Protein 8DAB (pdb70)

CATH classification: 1.20.5.420

Organism: Staphylococcus aureus (strain NCTC 8325 / PS 47) (NCBI:txid93061)

Foldseek 3Di:
DLLVVLLVLLVVLDQDDPVRSVVLNVVVCPVVCSVVSSVVSCSVVRDD/DVLVVLLVVLVVVLVPLPQDDPVLCVLSVVCVVPSVCSVVSSVPSCSVVRDD

Secondary structure (DSSP, 8-state):
-HHHHHHHHHHH-TT--HHHHHHHHHH---GGGHHHHHHH--TTTT--/-HHHHHHHHHHHHHHT-TTS-S---HHHHHHHH-GGGHHHHHHH--TGGG--

Nearest PDB structures (foldseek):
  8da4-assembly1_B  TM=9.441E-01  e=3.450E-05  synthetic construct
  8dab-assembly1_A  TM=1.021E+00  e=1.694E-05  Staphylococcus aureus
  4zmd-assembly2_B  TM=9.902E-01  e=3.249E-04  Staphylococcus aureus
  8da3-assembly1_B  TM=9.708E-01  e=8.024E-04  synthetic construct
  5dju-assembly2_D  TM=9.889E-01  e=1.654E-03  Staphylococcus aureus

InterPro domains:
  IPR003132 Protein A, Ig-binding domain [PF02216] (37-88)
  IPR003132 Protein A, Ig-binding domain [PF02216] (97-149)
  IPR003132 Protein A, Ig-binding domain [PF02216] (155-207)
  IPR00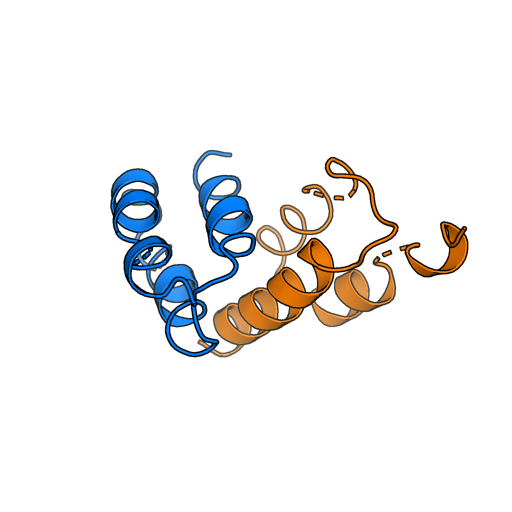3132 Protein A, Ig-binding domain [PF02216] (213-265)
  IPR003132 Protein A, Ig-binding domain [PF02216] (271-323)
  IPR005038 Octapeptide repeat [PF03373] (326-333)
  IPR005038 Octapeptide repeat [PF03373] (334-341)
  IPR005038 Octapeptide repeat [PF03373] (342-349)
  IPR005038 Octapeptide repeat [PF03373] (350-357)
  IPR005038 Octapeptide repeat [PF03373] (358-365)
  IPR005038 Octapeptide repeat [PF03373] (366-373)
  IPR005038 Octapeptide repeat [PF03373] (374-381)
  IPR005038 Octapeptide repeat [PF03373] (382-389)
  IPR005038 Octapeptide repeat [PF03373] (390-397)
  IPR005038 Octapeptide repeat [PF03373] (398-405)
  IPR005038 Octapeptide repeat [PF03373] (406-413)
  IPR005038 Octapeptide repeat [PF03373] (414-421)
  IPR005877 YSIRK Gram-positive signal peptide [PF04650] (2-26)
  IPR005877 YSIRK Gram-positive signal peptide [TIGR01168] (3-36)
  IPR009063 Immunoglobulin/albumin-binding domain superfamily [SSF46997] (38-92)

Solvent-accessible surface area: 6218 Å² total

Structure (mmCIF, N/CA/C/O backbone):
data_8DAB
#
_entry.id   8DAB
#
_cell.length_a   77.091
_cell.length_b   35.532
_cell.length_c   49.433
_cell.angle_alpha   90.000
_cell.angle_beta   115.420
_cell.angle_gamma   90.000
#
_symmetry.space_group_name_H-M   'C 1 2 1'
#
loop_
_entity.id
_entity.type
_entity.pdbx_description
1 polymer 'Immunoglobulin G-binding protein A'
2 polymer 'Affibody LL2.IVVY'
3 water water
#
loop_
_atom_site.group_PDB
_atom_site.id
_atom_site.type_symbol
_atom_site.label_atom_id
_atom_site.label_alt_id
_atom_site.label_comp_id
_atom_site.label_asym_id
_atom_site.label_entity_id
_atom_site.label_seq_id
_atom_site.pdbx_PDB_ins_code
_atom_site.Cartn_x
_atom_site.Cartn_y
_atom_site.Cartn_z
_atom_site.occupancy
_atom_site.B_iso_or_equiv
_atom_site.auth_seq_id
_atom_site.auth_comp_id
_atom_site.auth_asym_id
_atom_site.auth_atom_id
_atom_site.pdbx_PDB_model_num
ATOM 1 N N . LYS A 1 8 ? 18.13749 4.23166 17.98304 1.000 44.84381 7 LYS A N 1
ATOM 2 C CA . LYS A 1 8 ? 18.48241 4.96850 16.77419 1.000 41.67560 7 LYS A CA 1
ATOM 3 C C . LYS A 1 8 ? 17.22636 5.44465 16.05439 1.000 38.87894 7 LYS A C 1
ATOM 4 O O . LYS A 1 8 ? 17.28919 5.87311 14.89932 1.000 38.73568 7 LYS A O 1
ATOM 7 N N . GLU A 1 9 ? 16.08442 5.36829 16.73988 1.000 36.08803 8 GLU A N 1
ATOM 8 C CA . GLU A 1 9 ? 14.83921 5.85189 16.15214 1.000 37.92158 8 GLU A CA 1
ATOM 9 C C . GLU A 1 9 ? 14.83048 7.37238 16.07693 1.000 32.18820 8 GLU A C 1
ATOM 10 O O . GLU A 1 9 ? 14.39017 7.95387 15.07127 1.000 29.05554 8 GLU A O 1
ATOM 22 N N . VAL A 1 10 ? 15.33036 8.03468 17.12067 1.000 29.96601 9 VAL A N 1
ATOM 23 C CA . VAL A 1 10 ? 15.38871 9.48885 17.12309 1.000 26.03657 9 VAL A CA 1
ATOM 24 C C . VAL A 1 10 ? 16.39393 9.97598 16.08719 1.000 19.63234 9 VAL A C 1
ATOM 25 O O . VAL A 1 10 ? 16.13916 10.94410 15.36629 1.000 17.89736 9 VAL A O 1
ATOM 38 N N A GLN A 1 11 ? 17.55175 9.31764 16.00282 0.539 20.98162 10 GLN A N 1
ATOM 39 N N B GLN A 1 11 ? 17.54472 9.30869 15.99385 0.461 20.42397 10 GLN A N 1
ATOM 40 C CA A GLN A 1 11 ? 18.53495 9.71085 14.99872 0.539 17.41452 10 GLN A CA 1
ATOM 41 C CA B GLN A 1 11 ? 18.53862 9.70581 15.00184 0.461 16.83911 10 GLN A CA 1
ATOM 42 C C A GLN A 1 11 ? 17.97379 9.54727 13.59396 0.539 16.68608 10 GLN A C 1
ATOM 43 C C B GLN A 1 11 ? 18.00538 9.52616 13.58724 0.461 16.10600 10 GLN A C 1
ATOM 44 O O A GLN A 1 11 ? 18.19364 10.39581 12.72902 0.539 14.89656 10 GLN A O 1
ATOM 45 O O B GLN A 1 11 ? 18.27751 10.34450 12.70654 0.461 14.04547 10 GLN A O 1
ATOM 72 N N . ASN A 1 12 ? 17.23027 8.46675 13.35684 1.000 18.08887 11 ASN A N 1
ATOM 73 C CA . ASN A 1 12 ? 16.67966 8.23801 12.02986 1.000 18.55498 11 ASN A CA 1
ATOM 74 C C . ASN A 1 12 ? 15.63880 9.29280 11.68083 1.000 15.45797 11 ASN A C 1
ATOM 75 O O . ASN A 1 12 ? 15.58016 9.76200 10.53819 1.000 17.01359 11 ASN A O 1
ATOM 87 N N . ALA A 1 13 ? 14.81116 9.68563 12.65773 1.000 15.88928 12 ALA A N 1
ATOM 88 C CA . ALA A 1 13 ? 13.83048 10.74472 12.41115 1.000 14.64233 12 ALA A CA 1
ATOM 89 C C . ALA A 1 13 ? 14.51840 12.07563 12.11564 1.000 12.45281 12 ALA A C 1
ATOM 90 O O . ALA A 1 13 ? 14.09788 12.80906 11.21315 1.000 13.79517 12 ALA A O 1
ATOM 97 N N . PHE A 1 14 ? 15.57051 12.40491 12.87161 1.000 12.25177 13 PHE A N 1
ATOM 98 C CA . PHE A 1 14 ? 16.38359 13.58949 12.58366 1.000 10.94994 13 PHE A CA 1
ATOM 99 C C . PHE A 1 14 ? 16.89011 13.56089 11.15410 1.000 10.37465 13 PHE A C 1
ATOM 100 O O . PHE A 1 14 ? 16.72913 14.52851 10.41188 1.000 9.37341 13 PHE A O 1
ATOM 117 N N . TYR A 1 15 ? 17.51388 12.45105 10.75570 1.000 10.07712 14 TYR A N 1
ATOM 118 C CA . TYR A 1 15 ? 18.00149 12.28568 9.38947 1.000 9.42813 14 TYR A CA 1
ATOM 119 C C . TYR A 1 15 ? 16.90405 12.52509 8.35794 1.000 9.64302 14 TYR A C 1
ATOM 120 O O . TYR A 1 15 ? 17.09414 13.27789 7.38970 1.000 10.06528 14 TYR A O 1
ATOM 138 N N . GLU A 1 16 ? 15.74115 11.88748 8.54913 1.000 9.77349 15 GLU A N 1
ATOM 139 C CA . GLU A 1 16 ? 14.67064 12.02246 7.56708 1.000 12.83248 15 GLU A CA 1
ATOM 140 C C . GLU A 1 16 ? 14.10843 13.44662 7.53494 1.000 9.29649 15 GLU A C 1
ATOM 141 O O . GLU A 1 16 ? 13.79505 13.97019 6.46029 1.000 12.45876 15 GLU A O 1
ATOM 153 N N . ILE A 1 17 ? 14.00748 14.09796 8.69149 1.000 9.61667 16 ILE A N 1
ATOM 154 C CA . ILE A 1 17 ? 13.57702 15.48801 8.73003 1.000 8.76785 16 ILE A CA 1
ATOM 155 C C . ILE A 1 17 ? 14.54246 16.37666 7.94685 1.000 9.51178 16 ILE A C 1
ATOM 156 O O . ILE A 1 17 ? 14.11554 17.27825 7.21205 1.000 11.18072 16 ILE A O 1
ATOM 172 N N . LEU A 1 18 ? 15.84908 16.15833 8.09834 1.000 10.54354 17 LEU A N 1
ATOM 173 C CA . LEU A 1 18 ? 16.82384 16.96840 7.38686 1.000 11.54900 17 LEU A CA 1
ATOM 174 C C . LEU A 1 18 ? 16.73266 16.74886 5.88520 1.000 11.04591 17 LEU A C 1
ATOM 175 O O . LEU A 1 18 ? 17.05835 17.65235 5.10333 1.000 11.87881 17 LEU A O 1
ATOM 191 N N . HIS A 1 19 ? 16.26475 15.57391 5.46091 1.000 12.12892 18 HIS A N 1
ATOM 192 C CA A HIS A 1 19 ? 16.22866 15.23533 4.04793 0.535 15.15936 18 HIS A CA 1
ATOM 193 C CA B HIS A 1 19 ? 16.22540 15.23597 4.04687 0.465 14.32321 18 HIS A CA 1
ATOM 194 C C . HIS A 1 19 ? 15.02497 15.83066 3.32769 1.000 14.45434 18 HIS A C 1
ATOM 195 O O . HIS A 1 19 ? 15.09905 16.03935 2.12657 1.000 18.48408 18 HIS A O 1
ATOM 220 N N . LEU A 1 20 ? 13.92618 16.08341 4.03823 1.000 13.02783 19 LEU A N 1
ATOM 221 C CA . LEU A 1 20 ? 12.70942 16.59454 3.42775 1.000 11.78940 19 LEU A CA 1
ATOM 222 C C . LEU A 1 20 ? 12.96473 17.88889 2.66749 1.000 11.63346 19 LEU A C 1
ATOM 223 O O . LEU A 1 20 ? 13.30586 18.91471 3.27519 1.000 12.21019 19 LEU A O 1
ATOM 239 N N . PRO A 1 21 ? 12.81783 17.89839 1.33606 1.000 9.16836 20 PRO A N 1
ATOM 240 C CA . PRO A 1 21 ? 13.27915 19.05906 0.57378 1.000 9.97269 20 PRO A CA 1
ATOM 241 C C . PRO A 1 21 ? 12.39694 20.27133 0.67040 1.000 7.92517 20 PRO A C 1
ATOM 242 O O . PRO A 1 21 ? 12.90163 21.38759 0.46801 1.000 9.84675 20 PRO A O 1
ATOM 253 N N . ASN A 1 22 ? 11.11538 20.10526 0.98789 1.000 8.43104 21 ASN A N 1
ATOM 254 C CA . ASN A 1 22 ? 10.16037 21.19898 0.86414 1.000 7.70715 21 ASN A CA 1
ATOM 255 C C . ASN A 1 22 ? 9.83325 21.87345 2.19811 1.000 7.53796 21 ASN A C 1
ATOM 256 O O . ASN A 1 22 ? 8.87938 22.64279 2.28297 1.000 9.22429 21 ASN A O 1
ATOM 267 N N . LEU A 1 23 ? 10.62774 21.63252 3.23241 1.000 8.65786 22 LEU A N 1
ATOM 268 C CA . LEU A 1 23 ? 10.52249 22.42163 4.44453 1.000 9.31314 22 LEU A CA 1
ATOM 269 C C . LEU A 1 23 ? 11.41054 23.65046 4.31572 1.000 7.99272 22 LEU A C 1
ATOM 270 O O . LEU A 1 23 ? 12.51756 23.56608 3.77036 1.000 8.99021 22 LEU A O 1
ATOM 286 N N . ASN A 1 24 ? 10.92214 24.79159 4.78473 1.000 10.55893 23 ASN A N 1
ATOM 287 C CA . ASN A 1 24 ? 11.77986 25.96012 4.88121 1.000 9.17828 23 ASN A CA 1
ATOM 288 C C . ASN A 1 24 ? 12.63155 25.84159 6.14577 1.000 10.28873 23 ASN A C 1
ATOM 289 O O . ASN A 1 24 ? 12.47594 24.91595 6.93427 1.000 8.36881 23 ASN A O 1
ATOM 300 N N . GLU A 1 25 ? 13.55619 26.77874 6.31875 1.000 10.00525 24 GLU A N 1
ATOM 301 C CA . GLU A 1 25 ? 14.50961 26.67307 7.41333 1.000 10.89262 24 GLU A CA 1
ATOM 302 C C . GLU A 1 25 ? 13.82144 26.74634 8.78141 1.000 10.49790 24 GLU A C 1
ATOM 303 O O . GLU A 1 25 ? 14.14723 25.96179 9.67771 1.000 10.18986 24 GLU A O 1
ATOM 315 N N . GLU A 1 26 ? 12.87887 27.66238 8.94292 1.000 10.91098 25 GLU A N 1
ATOM 316 C CA . GLU A 1 26 ? 12.16407 27.79156 10.21159 1.000 11.04942 25 GLU A CA 1
ATOM 317 C C . GLU A 1 26 ? 11.40149 26.51207 10.53600 1.000 12.76410 25 GLU A C 1
ATOM 318 O O . GLU A 1 26 ? 11.41514 26.03405 11.67579 1.000 12.16540 25 GLU A O 1
ATOM 330 N N . GLN A 1 27 ? 10.73656 25.93711 9.55135 1.000 8.80285 26 GLN A N 1
ATOM 331 C CA . GLN A 1 27 ? 9.96550 24.71912 9.75884 1.000 9.74489 26 GLN A CA 1
ATOM 332 C C . GLN A 1 27 ? 10.87626 23.55836 10.12422 1.000 9.86320 26 GLN A C 1
ATOM 333 O O . GLN A 1 27 ? 10.61337 22.82163 11.08500 1.000 11.17071 26 GLN A O 1
ATOM 347 N N A ARG A 1 28 ? 11.96196 23.37292 9.37555 0.370 9.50860 27 ARG A N 1
ATOM 348 N N B ARG A 1 28 ? 11.96788 23.38370 9.37848 0.630 9.62131 27 ARG A N 1
ATOM 349 C CA A ARG A 1 28 ? 12.89362 22.30020 9.70732 0.370 9.66835 27 ARG A CA 1
ATOM 350 C CA B ARG A 1 28 ? 12.89987 22.30670 9.69529 0.630 10.09348 27 ARG A CA 1
ATOM 351 C C A ARG A 1 28 ? 13.46037 22.48685 11.10965 0.370 7.88173 27 ARG A C 1
ATOM 352 C C B ARG A 1 28 ? 13.49905 22.48101 11.08524 0.630 7.65394 27 ARG A C 1
ATOM 353 O O A ARG A 1 28 ? 13.47166 21.55107 11.91997 0.370 8.83749 27 ARG A O 1
ATOM 354 O O B ARG A 1 28 ? 13.59352 21.51804 11.86071 0.630 11.62847 27 ARG A O 1
ATOM 395 N N . ASN A 1 29 ? 13.91281 23.70385 11.43568 1.000 9.05581 28 ASN A N 1
ATOM 396 C CA . ASN A 1 29 ? 14.47717 23.95004 12.75741 1.000 12.40927 28 ASN A CA 1
ATOM 397 C C . ASN A 1 29 ? 13.46784 23.63105 13.85461 1.000 12.36872 28 ASN A C 1
ATOM 398 O O . ASN A 1 29 ? 13.81931 23.06363 14.89352 1.000 13.12485 28 ASN A O 1
ATOM 410 N N . ALA A 1 30 ? 12.20717 24.00526 13.64038 1.000 13.40537 29 ALA A N 1
ATOM 411 C CA . ALA A 1 30 ? 11.17601 23.75348 14.63747 1.000 14.72012 29 ALA A CA 1
ATOM 412 C C . ALA A 1 30 ? 10.93469 22.26393 14.83596 1.000 15.40533 29 ALA A C 1
ATOM 413 O O . ALA A 1 30 ? 10.74094 21.81259 15.96189 1.000 16.58781 29 ALA A O 1
ATOM 420 N N . PHE A 1 31 ? 10.93770 21.47448 13.75619 1.000 14.71151 30 PHE A N 1
ATOM 421 C CA . PHE A 1 31 ? 10.79290 20.03157 13.92113 1.000 15.66110 30 PHE A CA 1
ATOM 422 C C . PHE A 1 31 ? 11.97064 19.433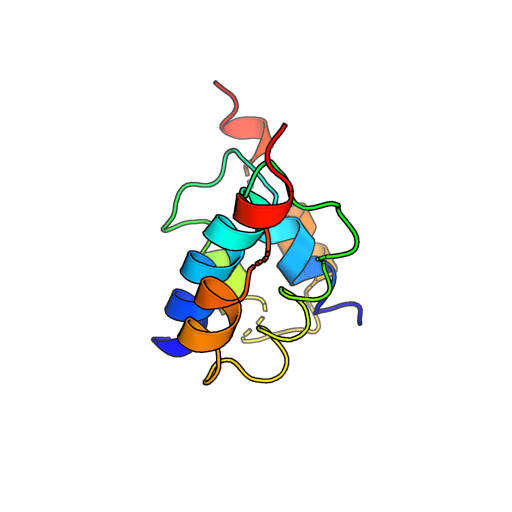93 14.68599 1.000 15.28707 30 PHE A C 1
ATOM 423 O O . PHE A 1 31 ? 11.78446 18.57750 15.55105 1.000 13.25995 30 PHE A O 1
ATOM 440 N N . VAL A 1 32 ? 13.19334 19.87566 14.36835 1.000 12.27461 31 VAL A N 1
ATOM 441 C CA . VAL A 1 32 ? 14.35962 19.37192 15.09320 1.000 13.18884 31 VAL A CA 1
ATOM 442 C C . VAL A 1 32 ? 14.25822 19.72366 16.57119 1.000 13.99825 31 VAL A C 1
ATOM 443 O O . VAL A 1 32 ? 14.55946 18.90016 17.44818 1.000 13.70909 31 VAL A O 1
ATOM 456 N N . GLN A 1 33 ? 13.83371 20.95308 16.88474 1.000 16.39559 32 GLN A N 1
ATOM 457 C CA . GLN A 1 33 ? 13.67017 21.34468 18.27964 1.000 17.22242 32 GLN A CA 1
ATOM 458 C C . GLN A 1 33 ? 12.64344 20.46372 18.96916 1.000 18.88691 32 GLN A C 1
ATOM 459 O O . GLN A 1 33 ? 12.86383 20.01277 20.09881 1.000 22.23665 32 GLN A O 1
ATOM 473 N N . SER A 1 34 ? 11.51940 20.20037 18.30787 1.000 18.21058 33 SER A N 1
ATOM 474 C CA . SER A 1 34 ? 10.49184 19.34872 18.89363 1.000 18.17183 33 SER A CA 1
ATOM 475 C C . SER A 1 34 ? 11.01023 17.94107 19.12922 1.000 18.47312 33 SER A C 1
ATOM 476 O O . SER A 1 34 ? 10.65939 17.30441 20.12958 1.000 20.05264 33 SER A O 1
ATOM 484 N N . LEU A 1 35 ? 11.83142 17.43408 18.22457 1.000 18.10765 34 LEU A N 1
ATOM 485 C CA . LEU A 1 35 ? 12.39100 16.10358 18.36683 1.000 17.62480 34 LEU A CA 1
ATOM 486 C C . LEU A 1 35 ? 13.29929 16.05565 19.58684 1.000 17.50329 34 LEU A C 1
ATOM 487 O O . LEU A 1 35 ? 13.30147 15.08158 20.33044 1.000 19.44399 34 LEU A O 1
ATOM 530 N N . ASP A 1 37 ? 13.13433 18.07871 22.20021 1.000 22.86931 36 ASP A N 1
ATOM 531 C CA . ASP A 1 37 ? 12.32086 18.29973 23.39380 1.000 25.89806 36 ASP A CA 1
ATOM 532 C C . ASP A 1 37 ? 11.60124 17.03968 23.85154 1.000 28.49961 36 ASP A C 1
ATOM 533 O O . ASP A 1 37 ? 11.48172 16.79332 25.05616 1.000 34.01831 36 ASP A O 1
ATOM 542 N N . ASP A 1 38 ? 11.11000 16.24280 22.90905 1.000 24.97123 37 ASP A N 1
ATOM 543 C CA . ASP A 1 38 ? 10.35419 15.02748 23.22160 1.000 29.40097 37 ASP A CA 1
ATOM 544 C C . ASP A 1 38 ? 10.68426 13.96304 22.19149 1.000 28.23546 37 ASP A C 1
ATOM 545 O O . ASP A 1 38 ? 9.93321 13.74009 21.23071 1.000 28.16322 37 ASP A O 1
ATOM 554 N N . PRO A 1 39 ? 11.81791 13.27872 22.35180 1.000 28.09165 38 PRO A N 1
ATOM 555 C CA . PRO A 1 39 ? 12.20243 12.26106 21.36443 1.000 26.05112 38 PRO A CA 1
ATOM 556 C C . PRO A 1 39 ? 11.22846 11.10732 21.25978 1.000 25.90019 38 PRO A C 1
ATOM 557 O O . PRO A 1 39 ? 11.22259 10.41315 20.23819 1.000 27.38431 38 PRO A O 1
ATOM 568 N N . SER A 1 40 ? 10.39486 10.87709 22.27896 1.000 28.77134 39 SER A N 1
ATOM 569 C CA . SER A 1 40 ? 9.43659 9.77787 22.21800 1.000 29.42759 39 SER A CA 1
ATOM 570 C C . SER A 1 40 ? 8.41054 9.96711 21.11050 1.000 28.54422 39 SER A C 1
ATOM 571 O O . SER A 1 40 ? 7.75587 8.99557 20.71560 1.000 30.28832 39 SER A O 1
ATOM 579 N N . GLN A 1 41 ? 8.25924 11.18993 20.59887 1.000 27.90591 40 GLN A N 1
ATOM 580 C CA . GLN A 1 41 ? 7.28275 11.50322 19.56665 1.000 27.57569 40 GLN A CA 1
ATOM 581 C C . GLN A 1 41 ? 7.88821 11.50214 18.16693 1.000 23.65432 40 GLN A C 1
ATOM 582 O O . GLN A 1 41 ? 7.34368 12.14479 17.26770 1.000 22.99285 40 GLN A O 1
ATOM 596 N N . SER A 1 42 ? 8.99944 10.78859 17.96724 1.000 21.25347 41 SER A N 1
ATOM 597 C CA . SER A 1 42 ? 9.71714 10.89548 16.70433 1.000 20.69397 41 SER A CA 1
ATOM 598 C C . SER A 1 42 ? 8.83190 10.51575 15.52022 1.000 21.16121 41 SER A C 1
ATOM 599 O O . SER A 1 42 ? 8.84538 11.18763 14.48203 1.000 19.75461 41 SER A O 1
ATOM 607 N N . ALA A 1 43 ? 8.05164 9.44286 15.65390 1.000 24.19415 42 ALA A N 1
ATOM 608 C CA . ALA A 1 43 ? 7.24441 8.97761 14.52764 1.000 24.02746 42 ALA A CA 1
ATOM 609 C C . ALA A 1 43 ? 6.13066 9.96437 14.19422 1.000 23.98218 42 ALA A C 1
ATOM 610 O O . ALA A 1 43 ? 5.86277 10.23732 13.00943 1.000 27.05813 42 ALA A O 1
ATOM 617 N N . ASN A 1 44 ? 5.47092 10.51570 15.21394 1.000 22.63520 43 ASN A N 1
ATOM 618 C CA . ASN A 1 44 ? 4.42879 11.50704 14.96461 1.000 23.72349 43 ASN A CA 1
ATOM 6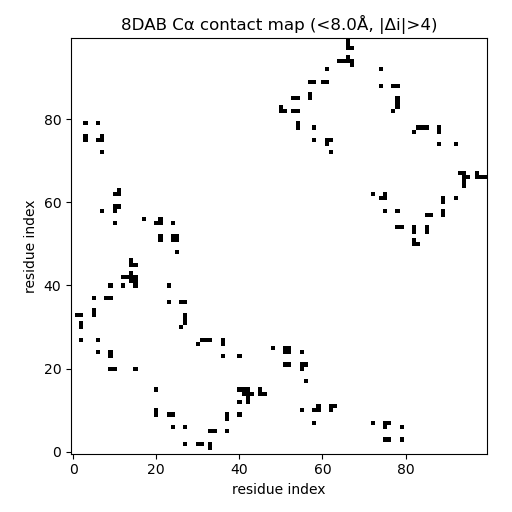19 C C . ASN A 1 44 ? 5.00421 12.76483 14.32943 1.000 21.25094 43 ASN A C 1
ATOM 620 O O . ASN A 1 44 ? 4.42440 13.31351 13.38796 1.000 20.65475 43 ASN A O 1
ATOM 631 N N . LEU A 1 45 ? 6.14005 13.24419 14.84422 1.000 19.67878 44 LEU A N 1
ATOM 632 C CA . LEU A 1 45 ? 6.74869 14.44725 14.28703 1.000 18.86519 44 LEU A CA 1
ATOM 633 C C . LEU A 1 45 ? 7.17415 14.23508 12.84245 1.000 15.47750 44 LEU A C 1
ATOM 634 O O . LEU A 1 45 ? 6.97523 15.10406 11.99476 1.000 15.78428 44 LEU A O 1
ATOM 650 N N . LEU A 1 46 ? 7.76153 13.07361 12.53974 1.000 14.70623 45 LEU A N 1
ATOM 651 C CA . LEU A 1 46 ? 8.16851 12.80925 11.16216 1.000 15.59631 45 LEU A CA 1
ATOM 652 C C . LEU A 1 46 ? 6.96248 12.77995 10.23449 1.000 14.89900 45 LEU A C 1
ATOM 653 O O . LEU A 1 46 ? 7.01995 13.29669 9.11591 1.000 14.75754 45 LEU A O 1
ATOM 669 N N . ALA A 1 47 ? 5.85922 12.19005 10.68360 1.000 17.75937 46 ALA A N 1
ATOM 670 C CA . ALA A 1 47 ? 4.66884 12.14840 9.84302 1.000 18.66055 46 ALA A CA 1
ATOM 671 C C . ALA A 1 47 ? 4.12556 13.55024 9.59231 1.000 17.85206 46 ALA A C 1
ATOM 672 O O . ALA A 1 47 ? 3.72235 13.88084 8.47358 1.000 18.01044 46 ALA A O 1
ATOM 679 N N . GLU A 1 48 ? 4.10487 14.38800 10.63616 1.000 19.31847 47 GLU A N 1
ATOM 680 C CA . GLU A 1 48 ? 3.67768 15.77129 10.46428 1.000 14.32093 47 GLU A CA 1
ATOM 681 C C . GLU A 1 48 ? 4.58488 16.51594 9.48695 1.000 12.28337 47 GLU A C 1
ATOM 682 O O . GLU A 1 48 ? 4.11315 17.25702 8.62944 1.000 12.23714 47 GLU A O 1
ATOM 694 N N . ALA A 1 49 ? 5.89820 16.31989 9.61761 1.000 13.16692 48 ALA A N 1
ATOM 695 C CA . ALA A 1 49 ? 6.84792 16.98008 8.73612 1.000 11.09251 48 ALA A CA 1
ATOM 696 C C . ALA A 1 49 ? 6.67272 16.54925 7.28171 1.000 9.25360 48 ALA A C 1
ATOM 697 O O . ALA A 1 49 ? 6.73917 17.36236 6.36808 1.000 9.78721 48 ALA A O 1
ATOM 758 N N . LEU A 1 52 ? 3.57285 18.23165 5.72271 1.000 9.72770 51 LEU A N 1
ATOM 759 C CA . LEU A 1 52 ? 3.87524 19.62098 5.38661 1.000 9.14387 51 LEU A CA 1
ATOM 760 C C . LEU A 1 52 ? 4.78483 19.70540 4.15851 1.000 9.47374 51 LEU A C 1
ATOM 761 O O . LEU A 1 52 ? 4.57860 20.52486 3.26917 1.000 9.27879 51 LEU A O 1
ATOM 777 N N . ASN A 1 53 ? 5.78527 18.83440 4.12911 1.000 7.53425 52 ASN A N 1
ATOM 778 C CA . ASN A 1 53 ? 6.67183 18.75560 2.97527 1.000 8.55090 52 ASN A CA 1
ATOM 779 C C . ASN A 1 53 ? 5.89315 18.55733 1.68644 1.000 8.44456 52 ASN A C 1
ATOM 780 O O . ASN A 1 53 ? 6.11479 19.24997 0.69769 1.000 9.23173 52 ASN A O 1
ATOM 791 N N . ASP A 1 54 ? 4.97514 17.60421 1.68527 1.000 8.09864 53 ASP A N 1
ATOM 792 C CA . ASP A 1 54 ? 4.24123 17.31410 0.45888 1.000 10.11659 53 ASP A CA 1
ATOM 793 C C . ASP A 1 54 ? 3.32035 18.46955 0.07920 1.000 12.59043 53 ASP A C 1
ATOM 794 O O . ASP A 1 54 ? 3.16896 18.79092 -1.09220 1.000 12.74146 53 ASP A O 1
ATOM 803 N N . ALA A 1 55 ? 2.71706 19.13783 1.07148 1.000 9.89776 54 ALA A N 1
ATOM 804 C CA . ALA A 1 55 ? 1.85927 20.27601 0.77924 1.000 10.36692 54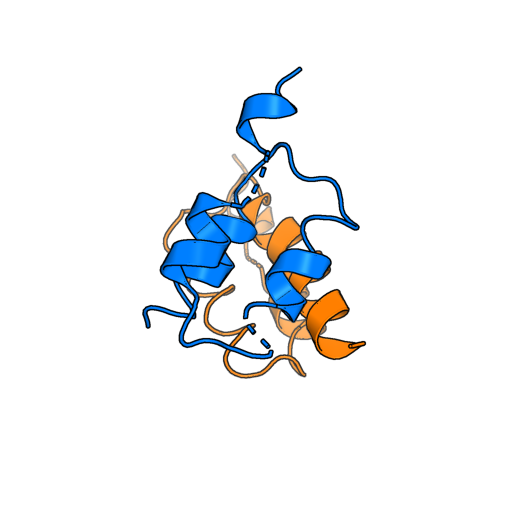 ALA A CA 1
ATOM 805 C C . ALA A 1 55 ? 2.63637 21.44802 0.18516 1.000 11.21919 54 ALA A C 1
ATOM 806 O O . ALA A 1 55 ? 2.04736 22.25194 -0.55570 1.000 11.42488 54 ALA A O 1
ATOM 813 N N . GLN A 1 56 ? 3.93168 21.56986 0.46418 1.000 9.98232 55 GLN A N 1
ATOM 814 C CA . GLN A 1 56 ? 4.76583 22.66542 -0.00958 1.000 7.84605 55 GLN A CA 1
ATOM 815 C C . GLN A 1 56 ? 5.60949 22.28055 -1.22139 1.000 8.07077 55 GLN A C 1
ATOM 816 O O . GLN A 1 56 ? 6.61300 22.94244 -1.51230 1.000 9.54115 55 GLN A O 1
ATOM 830 N N . ALA A 1 57 ? 5.19471 21.26727 -1.96926 1.000 7.33120 56 ALA A N 1
ATOM 831 C CA . ALA A 1 57 ? 5.85515 20.94044 -3.22311 1.000 9.67029 56 ALA A CA 1
ATOM 832 C C . ALA A 1 57 ? 5.68109 22.09990 -4.19678 1.000 10.06639 56 ALA A C 1
ATOM 833 O O . ALA A 1 57 ? 4.61869 22.70561 -4.26845 1.000 10.62795 56 ALA A O 1
ATOM 840 N N . PRO A 1 58 ? 6.72027 22.43888 -4.98270 1.000 9.24151 57 PRO A N 1
ATOM 841 C CA . PRO A 1 58 ? 6.53805 23.43500 -6.03435 1.000 8.69291 57 PRO A CA 1
ATOM 842 C C . PRO A 1 58 ? 5.37126 23.08744 -6.94354 1.000 10.73831 57 PRO A C 1
ATOM 843 O O . PRO A 1 58 ? 5.17720 21.92542 -7.31237 1.000 11.90176 57 PRO A O 1
ATOM 880 N N . ASN B 2 4 ? 18.53936 25.86459 22.24557 1.000 51.72546 3 ASN B N 1
ATOM 881 C CA . ASN B 2 4 ? 18.00971 26.30960 20.96169 1.000 52.27149 3 ASN B CA 1
ATOM 882 C C . ASN B 2 4 ? 19.13890 26.55077 19.96316 1.000 52.66003 3 ASN B C 1
ATOM 883 O O . ASN B 2 4 ? 19.02503 26.19915 18.78845 1.000 52.52401 3 ASN B O 1
ATOM 886 N N . LYS B 2 5 ? 20.23368 27.15102 20.44116 1.000 51.35261 4 LYS B N 1
ATOM 887 C CA . LYS B 2 5 ? 21.35604 27.46229 19.56064 1.000 43.95697 4 LYS B CA 1
ATOM 888 C C . LYS B 2 5 ? 21.93619 26.19299 18.94375 1.000 40.52385 4 LYS B C 1
ATOM 889 O O . LYS B 2 5 ? 22.21475 26.14155 17.74022 1.000 38.65640 4 LYS B O 1
ATOM 893 N N . PHE B 2 6 ? 22.12994 25.15587 19.76063 1.000 40.35521 5 PHE B N 1
ATOM 894 C CA . PHE B 2 6 ? 22.69940 23.91211 19.24901 1.000 35.84689 5 PHE B CA 1
ATOM 895 C C . PHE B 2 6 ? 21.74890 23.21434 18.29402 1.000 28.01352 5 PHE B C 1
ATOM 896 O O . PHE B 2 6 ? 22.17552 22.68419 17.26387 1.000 25.44768 5 PHE B O 1
ATOM 913 N N . ASN B 2 7 ? 20.46108 23.18167 18.63327 1.000 26.81053 6 ASN B N 1
ATOM 914 C CA . ASN B 2 7 ? 19.49438 22.55134 17.74642 1.000 25.99514 6 ASN B CA 1
ATOM 915 C C . ASN B 2 7 ? 19.44930 23.26587 16.40348 1.000 24.05069 6 ASN B C 1
ATOM 916 O O . ASN B 2 7 ? 19.39270 22.62098 15.35524 1.000 23.15586 6 ASN B O 1
ATOM 927 N N . LYS B 2 8 ? 19.50675 24.59684 16.41530 1.000 23.89662 7 LYS B N 1
ATOM 928 C CA . LYS B 2 8 ? 19.53498 25.32688 15.15129 1.000 24.00434 7 LYS B CA 1
ATOM 929 C C . LYS B 2 8 ? 20.82834 25.05027 14.40053 1.000 22.44079 7 LYS B C 1
ATOM 930 O O . LYS B 2 8 ? 20.82244 24.90231 13.17650 1.000 19.99095 7 LYS B O 1
ATOM 949 N N . GLU B 2 9 ? 21.94709 24.96256 15.12541 1.000 22.45272 8 GLU B N 1
ATOM 950 C CA . GLU B 2 9 ? 23.23010 24.69932 14.48597 1.000 20.61055 8 GLU B CA 1
ATOM 951 C C . GLU B 2 9 ? 23.22503 23.34577 13.79332 1.000 18.08876 8 GLU B C 1
ATOM 952 O O . GLU B 2 9 ? 23.64344 23.22598 12.63677 1.000 20.33170 8 GLU B O 1
ATOM 956 N N . ILE B 2 10 ? 22.73473 22.30919 14.48472 1.000 15.32871 9 ILE B N 1
ATOM 957 C CA . ILE B 2 10 ? 22.74869 20.98195 13.87009 1.000 17.73203 9 ILE B CA 1
ATOM 958 C C . ILE B 2 10 ? 21.69446 20.87798 12.78310 1.000 15.31374 9 ILE B C 1
ATOM 959 O O . ILE B 2 10 ? 21.86182 20.11908 11.81512 1.000 17.83978 9 ILE B O 1
ATOM 975 N N . SER B 2 11 ? 20.59360 21.61913 12.90730 1.000 17.97757 10 SER B N 1
ATOM 976 C CA . SER B 2 11 ? 19.60059 21.62267 11.85139 1.000 15.98214 10 SER B CA 1
ATOM 977 C C . SER B 2 11 ? 20.17645 22.22484 10.56926 1.000 12.76882 10 SER B C 1
ATOM 978 O O . SER B 2 11 ? 20.01942 21.66638 9.48031 1.000 12.78803 10 SER B O 1
ATOM 986 N N . VAL B 2 12 ? 20.87260 23.35965 10.69195 1.000 13.88263 11 VAL B N 1
ATOM 987 C CA . VAL B 2 12 ? 21.45967 24.01372 9.52967 1.000 13.60336 11 VAL B CA 1
ATOM 988 C C . VAL B 2 12 ? 22.62696 23.20719 8.97716 1.000 13.07002 11 VAL B C 1
ATOM 989 O O . VAL B 2 12 ? 22.72243 22.97589 7.77384 1.000 12.93289 11 VAL B O 1
ATOM 1002 N N . ALA B 2 13 ? 23.53033 22.76057 9.84830 1.000 14.13961 12 ALA B N 1
ATOM 1003 C CA . ALA B 2 13 ? 24.65807 21.96028 9.39314 1.000 12.93889 12 ALA B CA 1
ATOM 1004 C C . ALA B 2 13 ? 24.18895 20.62742 8.82645 1.000 10.92712 12 ALA B C 1
ATOM 1005 O O . ALA B 2 13 ? 24.68285 20.16837 7.79484 1.000 11.84826 12 ALA B O 1
ATOM 1012 N N . GLY B 2 14 ? 23.21775 19.99948 9.49358 1.000 12.01823 13 GLY B N 1
ATOM 1013 C CA . GLY B 2 14 ? 22.71134 18.72978 9.00297 1.000 11.68486 13 GLY B CA 1
ATOM 1014 C C . GLY B 2 14 ? 22.07276 18.84475 7.64231 1.000 9.92388 13 GLY B C 1
ATOM 1015 O O . GLY B 2 14 ? 22.24359 17.99004 6.78044 1.000 11.52598 13 GLY B O 1
ATOM 1019 N N . ARG B 2 15 ? 21.30310 19.93121 7.41997 1.000 9.03298 14 ARG B N 1
ATOM 1020 C CA . ARG B 2 15 ? 20.69647 20.13380 6.11441 1.000 11.15041 14 ARG B CA 1
ATOM 1021 C C . ARG B 2 15 ? 21.73996 20.29672 5.02371 1.000 11.04696 14 ARG B C 1
ATOM 1022 O O . ARG B 2 15 ? 21.59729 19.74496 3.93914 1.000 11.54536 14 ARG B O 1
ATOM 1043 N N . GLU B 2 16 ? 22.80412 21.03421 5.31260 1.000 12.76310 15 GLU B N 1
ATOM 1044 C CA . GLU B 2 16 ? 23.86120 21.15710 4.31220 1.000 11.66967 15 GLU B CA 1
ATOM 1045 C C . GLU B 2 16 ? 24.52712 19.81078 4.03300 1.000 10.08715 15 GLU B C 1
ATOM 1046 O O . GLU B 2 16 ? 24.79157 19.47178 2.88413 1.000 13.19959 15 GLU B O 1
ATOM 1058 N N . ILE B 2 17 ? 24.76736 19.02220 5.08717 1.000 10.83937 16 ILE B N 1
ATOM 1059 C CA . ILE B 2 17 ? 25.43958 17.74172 4.90817 1.000 9.35286 16 ILE B CA 1
ATOM 1060 C C . ILE B 2 17 ? 24.62752 16.82187 4.01275 1.000 9.73079 16 ILE B C 1
ATOM 1061 O O . ILE B 2 17 ? 25.15599 16.21765 3.08229 1.000 10.44019 16 ILE B O 1
ATOM 1077 N N . VAL B 2 18 ? 23.31965 16.68479 4.27977 1.000 8.11626 17 VAL B N 1
ATOM 1078 C CA . VAL B 2 18 ? 22.52520 15.74709 3.51798 1.000 10.20216 17 VAL B CA 1
ATOM 1079 C C . VAL B 2 18 ? 22.30063 16.20028 2.09109 1.000 12.67396 17 VAL B C 1
ATOM 1080 O O . VAL B 2 18 ? 21.84700 15.39783 1.26620 1.000 13.53849 17 VAL B O 1
ATOM 1093 N N . THR B 2 19 ? 22.60076 17.45415 1.76751 1.000 11.84386 18 THR B N 1
ATOM 1094 C CA . THR B 2 19 ? 22.47016 17.95109 0.40976 1.000 12.89655 18 THR B CA 1
ATOM 1095 C C . THR B 2 19 ? 23.79821 18.04394 -0.32809 1.000 14.29094 18 THR B C 1
ATOM 1096 O O . THR B 2 19 ? 23.83242 18.53687 -1.44591 1.000 13.89351 18 THR B O 1
ATOM 1107 N N . LEU B 2 20 ? 24.88543 17.56438 0.27099 1.000 11.48998 19 LEU B N 1
ATOM 1108 C CA . LEU B 2 20 ? 26.17194 17.56760 -0.42521 1.000 10.06588 19 LEU B CA 1
ATOM 1109 C C . LEU B 2 20 ? 26.11211 16.51544 -1.51659 1.000 12.43209 19 LEU B C 1
ATOM 1110 O O . LEU B 2 20 ? 25.93621 15.31994 -1.19464 1.000 14.05912 19 LEU B O 1
ATOM 1126 N N . PRO B 2 21 ? 26.26656 16.87613 -2.79035 1.000 9.73048 20 PRO B N 1
ATOM 1127 C CA . PRO B 2 21 ? 25.81056 15.97597 -3.85206 1.000 12.90957 20 PRO B CA 1
ATOM 1128 C C . PRO B 2 21 ? 26.69539 14.77469 -4.07072 1.000 11.05282 20 PRO B C 1
ATOM 1129 O O . PRO B 2 21 ? 26.19210 13.78718 -4.62974 1.000 13.97510 20 PRO B O 1
ATOM 1140 N N . ASN B 2 22 ? 27.96733 14.82667 -3.68563 1.000 10.63912 21 ASN B N 1
ATOM 1141 C CA . ASN B 2 22 ? 28.87781 13.73969 -3.99545 1.000 9.44260 21 ASN B CA 1
ATOM 1142 C C . ASN B 2 22 ? 29.00616 12.73015 -2.88209 1.000 7.82143 21 ASN B C 1
ATOM 1143 O O . ASN B 2 22 ? 29.70205 11.71710 -3.05266 1.000 8.09144 21 ASN B O 1
ATOM 1154 N N . LEU B 2 23 ? 28.37633 12.96842 -1.73781 1.000 8.15983 22 LEU B N 1
ATOM 1155 C CA . LEU B 2 23 ? 28.38372 11.98434 -0.67745 1.000 7.56084 22 LEU B CA 1
ATOM 1156 C C . LEU B 2 23 ? 27.36692 10.89138 -0.96864 1.000 5.89754 22 LEU B C 1
ATOM 1157 O O . LEU B 2 23 ? 26.33042 11.12657 -1.58081 1.000 10.09928 22 LEU B O 1
ATOM 1173 N N . ASN B 2 24 ? 27.68746 9.68099 -0.51957 1.000 6.83550 23 ASN B N 1
ATOM 1174 C CA . ASN B 2 24 ? 26.73682 8.58094 -0.53966 1.000 6.97156 23 ASN B CA 1
ATOM 1175 C C . ASN B 2 24 ? 25.83519 8.63233 0.70098 1.000 6.96241 23 ASN B C 1
ATOM 1176 O O . ASN B 2 24 ? 26.10608 9.34683 1.65546 1.000 8.37215 23 ASN B O 1
ATOM 1187 N N . ASP B 2 25 ? 24.75924 7.89041 0.64582 1.000 7.33044 24 ASP B N 1
ATOM 1188 C CA . ASP B 2 25 ? 23.79988 7.93167 1.74338 1.000 9.74071 24 ASP B CA 1
ATOM 1189 C C . ASP B 2 25 ? 24.41451 7.48766 3.06260 1.000 10.12214 24 ASP B C 1
ATOM 1190 O O . ASP B 2 25 ? 24.16020 8.15073 4.08144 1.000 8.67964 24 ASP B O 1
ATOM 1199 N N . PRO B 2 26 ? 25.19688 6.40134 3.12458 1.000 9.20261 25 PRO B N 1
ATOM 1200 C CA . PRO B 2 26 ? 25.80176 6.02144 4.41413 1.000 8.55683 25 PRO B CA 1
ATOM 1201 C C . PRO B 2 26 ? 26.69916 7.10114 5.00618 1.000 8.10935 25 PRO B C 1
ATOM 1202 O O . PRO B 2 26 ? 26.72854 7.28049 6.22557 1.000 8.41817 25 PRO B O 1
ATOM 1213 N N . GLN B 2 27 ? 27.44665 7.81276 4.17953 1.000 6.10607 26 GLN B N 1
ATOM 1214 C CA . GLN B 2 27 ? 28.29684 8.89644 4.63843 1.000 8.04932 26 GLN B CA 1
ATOM 1215 C C . GLN B 2 27 ? 27.45210 10.01151 5.26439 1.000 8.98771 26 GLN B C 1
ATOM 1216 O O . GLN B 2 27 ? 27.73575 10.47182 6.36557 1.000 8.14516 26 GLN B O 1
ATOM 1257 N N . LYS B 2 29 ? 24.43428 9.77490 6.48422 1.000 9.26397 28 LYS B N 1
ATOM 1258 C CA . LYS B 2 29 ? 23.78287 9.27328 7.68418 1.000 8.79203 28 LYS B CA 1
ATOM 1259 C C . LYS B 2 29 ? 24.74916 9.20356 8.86339 1.000 11.16549 28 LYS B C 1
ATOM 1260 O O . LYS B 2 29 ? 24.3952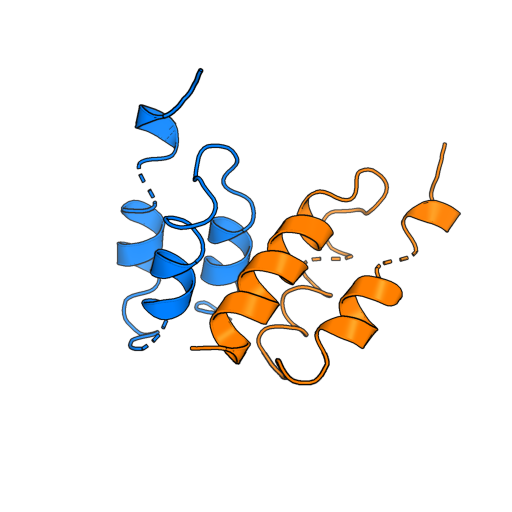3 9.53461 9.98500 1.000 9.94047 28 LYS B O 1
ATOM 1279 N N . ALA B 2 30 ? 25.98598 8.80065 8.59097 1.000 8.98901 29 ALA B N 1
ATOM 1280 C CA . ALA B 2 30 ? 26.97678 8.72635 9.64972 1.000 8.79777 29 ALA B CA 1
ATOM 1281 C C . ALA B 2 30 ? 27.30639 10.11454 10.20510 1.000 8.36810 29 ALA B C 1
ATOM 1282 O O . ALA B 2 30 ? 27.39818 10.28798 11.42126 1.000 8.74774 29 ALA B O 1
ATOM 1289 N N . PHE B 2 31 ? 27.47874 11.09821 9.32124 1.000 8.42944 30 PHE B N 1
ATOM 1290 C CA . PHE B 2 31 ? 27.72610 12.45718 9.79516 1.000 8.40783 30 PHE B CA 1
ATOM 1291 C C . PHE B 2 31 ? 26.55453 12.97238 10.62182 1.000 9.31365 30 PHE B C 1
ATOM 1292 O O . PHE B 2 31 ? 26.74419 13.60965 11.66068 1.000 8.70944 30 PHE B O 1
ATOM 1309 N N . VAL B 2 32 ? 25.32519 12.70539 10.15856 1.000 8.38356 31 VAL B N 1
ATOM 1310 C CA . VAL B 2 32 ? 24.13983 13.20110 10.83864 1.000 10.55789 31 VAL B CA 1
ATOM 1311 C C . VAL B 2 32 ? 23.96596 12.54773 12.19500 1.000 10.18386 31 VAL B C 1
ATOM 1312 O O . VAL B 2 32 ? 23.61569 13.21798 13.17155 1.000 9.19507 31 VAL B O 1
ATOM 1325 N N . TYR B 2 33 ? 24.23930 11.24282 12.29201 1.000 10.77496 32 TYR B N 1
ATOM 1326 C CA . TYR B 2 33 ? 24.17666 10.58529 13.58321 1.000 12.02803 32 TYR B CA 1
ATOM 1327 C C . TYR B 2 33 ? 25.20311 11.16999 14.53976 1.000 12.70817 32 TYR B C 1
ATOM 1328 O O . TYR B 2 33 ? 24.92431 11.38311 15.71870 1.000 10.65928 32 TYR B O 1
ATOM 1346 N N . SER B 2 34 ? 26.40096 11.46075 14.03244 1.000 11.65884 33 SER B N 1
ATOM 1347 C CA . SER B 2 34 ? 27.42243 12.08225 14.86734 1.000 10.21073 33 SER B CA 1
ATOM 1348 C C . SER B 2 34 ? 26.99356 13.47187 15.32243 1.000 8.79998 33 SER B C 1
ATOM 1349 O O . SER B 2 34 ? 27.28436 13.87171 16.45140 1.000 11.45660 33 SER B O 1
ATOM 1357 N N . LEU B 2 35 ? 26.31341 14.20729 14.46015 1.000 8.98570 34 LEU B N 1
ATOM 1358 C CA A LEU B 2 35 ? 25.80148 15.52749 14.81046 0.557 9.01299 34 LEU B CA 1
ATOM 1359 C CA B LEU B 2 35 ? 25.81215 15.52710 14.81423 0.443 9.69470 34 LEU B CA 1
ATOM 1360 C C . LEU B 2 35 ? 24.84475 15.43753 15.98723 1.000 10.23631 34 LEU B C 1
ATOM 1361 O O . LEU B 2 35 ? 24.90983 16.23306 16.92912 1.000 10.86792 34 LEU B O 1
ATOM 1392 N N . TRP B 2 36 ? 23.91757 14.49122 15.92947 1.000 10.72934 35 TRP B N 1
ATOM 1393 C CA . TRP B 2 36 ? 22.95041 14.33027 17.00618 1.000 12.53192 35 TRP B CA 1
ATOM 1394 C C . TRP B 2 36 ? 23.64424 13.91280 18.29494 1.000 14.67382 35 TRP B C 1
ATOM 1395 O O . TRP B 2 36 ? 23.28602 14.38497 19.37100 1.000 14.29355 35 TRP B O 1
ATOM 1416 N N . ASP B 2 37 ? 24.66631 13.05415 18.17964 1.000 12.77775 36 ASP B N 1
ATOM 1417 C CA . ASP B 2 37 ? 25.33677 12.53019 19.36867 1.000 15.71291 36 ASP B CA 1
ATOM 1418 C C . ASP B 2 37 ? 26.15886 13.59881 20.08185 1.000 14.97948 36 ASP B C 1
ATOM 1419 O O . ASP B 2 37 ? 26.26117 13.58802 21.30398 1.000 16.92200 36 ASP B O 1
ATOM 1428 N N . ASP B 2 38 ? 26.75725 14.52175 19.32994 1.000 14.26560 37 ASP B N 1
ATOM 1429 C CA . ASP B 2 38 ? 27.57811 15.57969 19.91769 1.000 13.61103 37 ASP B CA 1
ATOM 1430 C C . ASP B 2 38 ? 27.43250 16.84886 19.08857 1.000 12.03984 37 ASP B C 1
ATOM 1431 O O . ASP B 2 38 ? 28.25404 17.14117 18.21310 1.000 13.24629 37 ASP B O 1
ATOM 1440 N N . PRO B 2 39 ? 26.39305 17.63831 19.37268 1.000 12.46757 38 PRO B N 1
ATOM 1441 C CA . PRO B 2 39 ? 26.16164 18.86645 18.59645 1.000 14.16565 38 PRO B CA 1
ATOM 1442 C C . PRO B 2 39 ? 27.29769 19.87684 18.66771 1.000 14.28253 38 PRO B C 1
ATOM 1443 O O . PRO B 2 39 ? 27.40337 20.72548 17.77512 1.000 16.73897 38 PRO B O 1
ATOM 1454 N N . SER B 2 40 ? 28.14010 19.81610 19.69164 1.000 16.34782 39 SER B N 1
ATOM 1455 C CA . SER B 2 40 ? 29.25648 20.74963 19.77704 1.000 18.14295 39 SER B CA 1
ATOM 1456 C C . SER B 2 40 ? 30.29613 20.52241 18.68449 1.000 19.31343 39 SER B C 1
ATOM 1457 O O . SER B 2 40 ? 31.17413 21.37284 18.51194 1.000 22.81765 39 SER B O 1
ATOM 1465 N N . GLN B 2 41 ? 30.20334 19.42258 17.94213 1.000 17.56829 40 GLN B N 1
ATOM 1466 C CA . GLN B 2 41 ? 31.12173 19.12909 16.84219 1.000 17.72598 40 GLN B CA 1
ATOM 1467 C C . GLN B 2 41 ? 30.57249 19.54909 15.48669 1.000 15.26487 40 GLN B C 1
ATOM 1468 O O . GLN B 2 41 ? 31.12709 19.15759 14.46470 1.000 14.17895 40 GLN B O 1
ATOM 1482 N N . SER B 2 42 ? 29.50497 20.35262 15.46113 1.000 14.17087 41 SER B N 1
ATOM 1483 C CA . SER B 2 42 ? 28.81853 20.61171 14.19951 1.000 14.81762 41 SER B CA 1
ATOM 1484 C C . SER B 2 42 ? 29.74542 21.22990 13.16099 1.000 14.50103 41 SER B C 1
ATOM 1485 O O . SER B 2 42 ? 29.74210 20.82345 12.00339 1.000 11.98627 41 SER B O 1
ATOM 1493 N N . ALA B 2 43 ? 30.54323 22.22280 13.55900 1.000 16.48383 42 ALA B N 1
ATOM 1494 C CA . ALA B 2 43 ? 31.41402 22.88292 12.59009 1.000 14.40520 42 ALA B CA 1
ATOM 1495 C C . ALA B 2 43 ? 32.45482 21.91589 12.04632 1.000 15.38147 42 ALA B C 1
ATOM 1496 O O . ALA B 2 43 ? 32.72030 21.88678 10.83800 1.000 14.86833 42 ALA B O 1
ATOM 1503 N N . ASN B 2 44 ? 33.04681 21.10048 12.92802 1.000 16.38305 43 ASN B N 1
ATOM 1504 C CA . ASN B 2 44 ? 34.04393 20.13983 12.47433 1.000 16.71231 43 ASN B CA 1
ATOM 1505 C C . ASN B 2 44 ? 33.42888 19.09430 11.55711 1.000 15.61835 43 ASN B C 1
ATOM 1506 O O . ASN B 2 44 ? 34.02516 18.70972 10.54309 1.000 11.94171 43 ASN B O 1
ATOM 1517 N N . LEU B 2 45 ? 32.22736 18.62621 11.88193 1.000 10.93417 44 LEU B N 1
ATOM 1518 C CA . LEU B 2 45 ? 31.58434 17.61036 11.05686 1.000 9.17696 44 LEU B CA 1
ATOM 1519 C C . LEU B 2 45 ? 31.20380 18.17463 9.70816 1.000 8.86253 44 LEU B C 1
ATOM 1520 O O . LEU B 2 45 ? 31.37558 17.51186 8.68276 1.000 8.29843 44 LEU B O 1
ATOM 1536 N N . LEU B 2 46 ? 30.67027 19.40760 9.68671 1.000 8.69148 45 LEU B N 1
ATOM 1537 C CA . LEU B 2 46 ? 30.35142 20.02394 8.40084 1.000 10.21284 45 LEU B CA 1
ATOM 1538 C C . LEU B 2 46 ? 31.60523 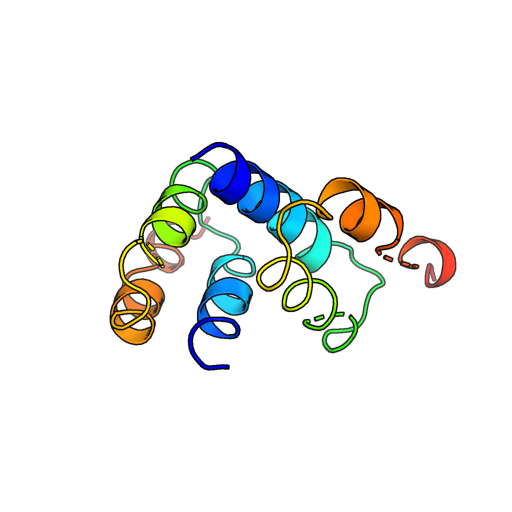20.17166 7.54051 1.000 9.09480 45 LEU B C 1
ATOM 1539 O O . LEU B 2 46 ? 31.59747 19.86210 6.35409 1.000 7.85247 45 LEU B O 1
ATOM 1555 N N . ALA B 2 47 ? 32.70034 20.60321 8.15845 1.000 9.23780 46 ALA B N 1
ATOM 1556 C CA . ALA B 2 47 ? 33.92634 20.79553 7.40131 1.000 10.70735 46 ALA B CA 1
ATOM 1557 C C . ALA B 2 47 ? 34.47235 19.47411 6.84447 1.000 10.58372 46 ALA B C 1
ATOM 1558 O O . ALA B 2 47 ? 34.93069 19.40584 5.70133 1.000 8.76261 46 ALA B O 1
ATOM 1565 N N . GLU B 2 48 ? 34.42355 18.41726 7.66130 1.000 9.37355 47 GLU B N 1
ATOM 1566 C CA . GLU B 2 48 ? 34.84420 17.09659 7.22735 1.000 8.03861 47 GLU B CA 1
ATOM 1567 C C . GLU B 2 48 ? 33.96660 16.58139 6.09461 1.000 7.91452 47 GLU B C 1
ATOM 1568 O O . GLU B 2 4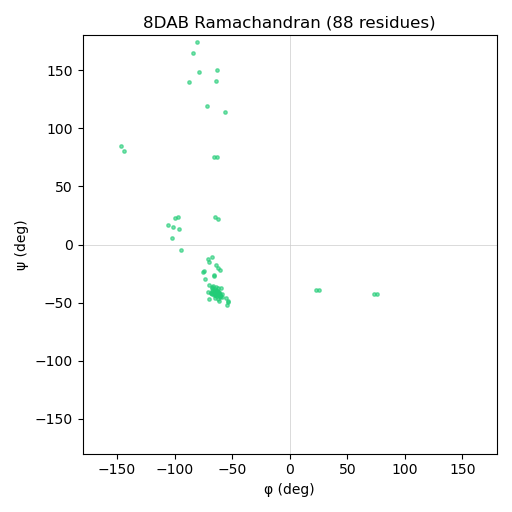8 ? 34.47008 16.06761 5.08159 1.000 8.08758 47 GLU B O 1
ATOM 1580 N N . ALA B 2 49 ? 32.66881 16.78681 6.19961 1.000 6.19385 48 ALA B N 1
ATOM 1581 C CA . ALA B 2 49 ? 31.76600 16.33180 5.18166 1.000 7.92893 48 ALA B CA 1
ATOM 1582 C C . ALA B 2 49 ? 31.98813 17.05740 3.85807 1.000 7.04192 48 ALA B C 1
ATOM 1583 O O . ALA B 2 49 ? 31.95285 16.43894 2.80075 1.000 6.15363 48 ALA B O 1
ATOM 1666 N N . LEU B 2 52 ? 35.13504 15.73230 2.19506 1.000 7.46866 51 LEU B N 1
ATOM 1667 C CA . LEU B 2 52 ? 34.88784 14.40128 1.63200 1.000 6.45007 51 LEU B CA 1
ATOM 1668 C C . LEU B 2 52 ? 34.08266 14.53710 0.35930 1.000 6.80835 51 LEU B C 1
ATOM 1669 O O . LEU B 2 52 ? 34.38033 13.89444 -0.64218 1.000 7.47180 51 LEU B O 1
ATOM 1685 N N . ASN B 2 53 ? 33.08526 15.40517 0.40843 1.000 6.90973 52 ASN B N 1
ATOM 1686 C CA . ASN B 2 53 ? 32.27585 15.67564 -0.76917 1.000 7.85556 52 ASN B CA 1
ATOM 1687 C C . ASN B 2 53 ? 33.14625 16.11516 -1.93650 1.000 7.91803 52 ASN B C 1
ATOM 1688 O O . ASN B 2 53 ? 33.00395 15.62879 -3.06956 1.000 8.77942 52 ASN B O 1
ATOM 1699 N N . ASP B 2 54 ? 34.07608 17.03317 -1.68370 1.000 7.12747 53 ASP B N 1
ATOM 1700 C CA . ASP B 2 54 ? 34.92695 17.55036 -2.76392 1.000 7.70385 53 ASP B CA 1
ATOM 1701 C C . ASP B 2 54 ? 35.86285 16.48660 -3.32064 1.000 7.42972 53 ASP B C 1
ATOM 1702 O O . ASP B 2 54 ? 36.12746 16.47461 -4.52803 1.000 10.09411 53 ASP B O 1
ATOM 1711 N N . ALA B 2 55 ? 36.36065 15.58761 -2.47494 1.000 8.68646 54 ALA B N 1
ATOM 1712 C CA . ALA B 2 55 ? 37.22105 14.51333 -2.92534 1.000 6.96238 54 ALA B CA 1
ATOM 1713 C C . ALA B 2 55 ? 36.47814 13.46322 -3.74919 1.000 8.89382 54 ALA B C 1
ATOM 1714 O O . ALA B 2 55 ? 37.10460 12.67634 -4.46755 1.000 11.39014 54 ALA B O 1
ATOM 1721 N N . GLN B 2 56 ? 35.15217 13.45534 -3.70943 1.000 8.66126 55 GLN B N 1
ATOM 1722 C CA . GLN B 2 56 ? 34.32280 12.50815 -4.42911 1.000 9.09995 55 GLN B CA 1
ATOM 1723 C C . GLN B 2 56 ? 33.65073 13.15132 -5.64210 1.000 9.54064 55 GLN B C 1
ATOM 1724 O O . GLN B 2 56 ? 32.69451 12.58939 -6.18959 1.000 12.65826 55 GLN B O 1
ATOM 1738 N N . ALA B 2 57 ? 34.14541 14.30955 -6.08348 1.000 9.57381 56 ALA B N 1
ATOM 1739 C CA . ALA B 2 57 ? 33.58927 14.99437 -7.23506 1.000 13.09724 56 ALA B CA 1
ATOM 1740 C C . ALA B 2 57 ? 33.75224 14.13600 -8.47700 1.000 14.97537 56 ALA B C 1
ATOM 1741 O O . ALA B 2 57 ? 34.71673 13.36998 -8.58953 1.000 19.82471 56 ALA B O 1
ATOM 1748 N N . PRO B 2 58 ? 32.83418 14.25603 -9.43634 1.000 14.53981 57 PRO B N 1
ATOM 1749 C CA . PRO B 2 58 ? 32.98519 13.52127 -10.70017 1.000 18.84433 57 PRO B CA 1
ATOM 1750 C C . PRO B 2 58 ? 34.29637 13.87211 -11.39184 1.000 27.64955 57 PRO B C 1
ATOM 1751 O O . PRO B 2 58 ? 34.74623 15.01807 -11.33448 1.000 28.57686 57 PRO B O 1
#

Radius of gyration: 13.14 Å; Cα contacts (8 Å, |Δi|>4): 111; chains: 2; bounding box: 35×23×34 Å

B-factor: mean 19.63, std 10.55, range [5.38, 66.73]

Sequence (100 aa):
KEVQQNAFYEILHHLPNLNEEQRRNAFVQSLDDPSQSANLLAEALNDAQAPNKFNKEISVAGREIVTLPNLNDPQKAFVYSLLWDDPSQSANLLAEALNDAQAP

GO terms:
  GO:0005576 extracellular region (C, EXP)
  GO:0141129 symbiont-mediated suppression of host signal transduction pathway via antagonism of host cell surface receptor (P, EXP)

=== Feature glossary ===
A reading guide for the features in this record.

Start from the sequence.

  · Sequence gives the chain of amino acids in standard one-letter code (A=alanine, C=cysteine, …, Y=tyrosine), read N→C. It is the only feature that is directly encoded by the gene; all structural features are derived from the folded form of this sequence.

Fold it, and you get atomic coordinates and the backbone conformation that goes with them.

  · Structure coordinates are given as an mmCIF _atom_site loop: one row per atom with element, residue name, chain id, sequence number, and x/y/z position in Å. Only the four main-chain atoms per residue are included here; side chains are omitted to keep the record compact.

  · Backbone dihedral angles. Every residue except chain termini has a φ (preceding-C → N → Cα → C) and a ψ (N → Cα → C → next-N). They are reported in degrees following the IUPAC sign convention. Secondary structure is essentially a statement about which (φ, ψ) basin each residue occupies.

  · Eight-state secondary structure (DSSP): H is the canonical α-helix, G the tighter 3₁₀-helix, I the wider π-helix; E/B are β-structure, T and S are turns and bends, and '-' is everything else. DSSP derives these from the pattern of main-chain N–H···O=C hydrogen bonds, not from the sequence.

  · SS3 is a coarse helix/strand/coil call (letters a/b/c) made by the P-SEA algorithm from inter-Cα distances and dihedrals. It is less detailed than DSSP but needs only Cα positions.

Summarize the fold with a handful of shape descriptors and a per-residue structural alphabet.

  · Radius of gyration (Rg) is the root-mean-square distance of Cα atoms from their centroid — a single number for overall size and compactness. A globular domain of N residues has Rg ≈ 2.2·N^0.38 Å; an extended or disordered chain has a much larger Rg. The Cα contact count is the number of residue pairs whose Cα atoms are within 8 Å and are more than four positions apart in sequence — a standard proxy for tertiary packing density. The bounding box is the smallest axis-aligned box enclosing all Cα atoms.

  · 3Di is Foldseek's structural alphabet. Each residue is assigned one of twenty discrete states based on how its Cα sits relative to its spatial (not sequential) neighbors. Aligning 3Di strings finds structural homologs roughly as well as full 3D superposition, but orders of magnitude faster.

  · Solvent-accessible surface area (SASA) is the area in Å² traced out by the centre of a 1.4 Å probe sphere (a water molecule) rolled over the protein's van der Waals surface (Shrake–Rupley / Lee–Richards construction). Buried residues have near-zero SASA; fully exposed residues can exceed 200 Å². The total SASA scales roughly with the number of surface residues.

Ask how reliable the model is.

  · For AlphaFold models, the B-factor field carries pLDDT — the model's own estimate of local accuracy on a 0–100 scale. Regions with pLDDT<50 should be treated as essentially unmodeled; they often correspond to intrinsically disordered segments.

  · For experimental (PDB) structures, the B-factor (temperature factor) quantifies the positional spread of each atom in the crystal — a combination of thermal vibration and static disorder — in units of Å². High B-factors mark flexible loops or poorly resolved regions; low B-factors mark the rigid, well-ordered core.

  · Predicted Aligned Error (PAE) is an AlphaFold confidence matrix: entry (i, j) is the expected error in the position of residue j, in ångströms, when the prediction is superimposed on the true structure at residue i. Low PAE within a block of residues means that block is internally rigid and well-predicted; high PAE between two blocks means their relative placement is uncertain even if each block individually is confident.

Place it in context: what it resembles, what it is annotated as, and how it looks.

  · Structural nearest neighbors (via Foldseek easy-search vs the PDB). Reported per hit: target PDB id, E-value, and alignment TM-score. A TM-score above ~0.5 is the conventional threshold for 'same fold'.

  · Functional annotations link the protein to curated databases. InterPro entries identify conserved domains and families by matching the sequence against member-database signatures (Pfam, PROSITE, CDD, …). Gene Ontology (GO) terms describe molecular function, biological process, and cellular component in a controlled vocabulary. CATH places the structure in a hierarchical fold classification (Class/Architecture/Topology/Homologous-superfamily). The organism is the source species.

  · The contact map is a binary N×N matrix image: pixel (i, j) is dark where Cα_i and Cα_j are within 8 Å and |i−j|>4. Because the |i−j|>4 filter removes local helical contacts, off-diagonal stripes parallel to the main diagonal indicate parallel β-sheets; stripes perpendicular to it indicate antiparallel β-sheets. The Ramachandran plot scatters every residue's (φ, ψ) pair against the sterically allowed regions. The PA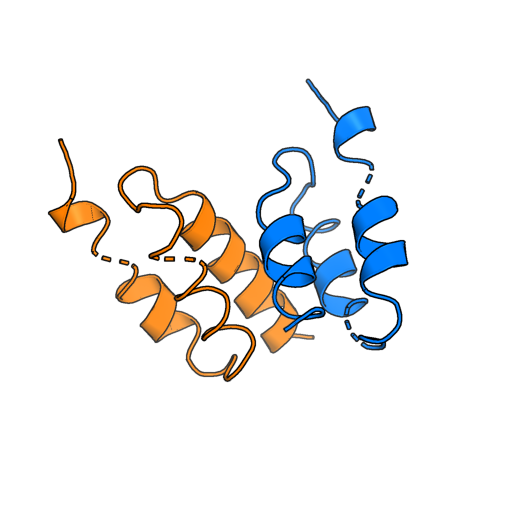E heatmap renders the predicted-aligned-error matrix.

  · Six rendered views show the 3D structure from the faces of a cube — i.e. along ±x, ±y, ±z. Rendering representation is drawn randomly per protein from cartoon (secondary-structure ribbons), sticks (backbone bonds), or molecular surface; coloring is either N→C rainbow (blue at the N-terminus through red at the C-terminus) or one color per chain.